Protein AF-A0A7C2TCY4-F1 (afdb_monomer)

Nearest PDB structures (foldseek):
  5lq4-assembly1_B  TM=7.912E-01  e=8.336E+00  Cyanothece sp. PCC 7425
  3gwy-assembly1_B  TM=2.250E-01  e=2.429E+00  Bacteroides fragilis NCTC 9343

Foldseek 3Di:
DPLQWDWDDDPFWIWIDHPPDIDTGGPLKDKDKDWDLDWDVVQNPDEAEAEPDDDDADAQGKAKWKKKGATWIFIWIGNPPDTDGDDIRDPDDWDWDWDDDPVPTGITTYDYIHTHSDHDDDDDGIDMDMDMDGHNDPDDDDPD

Structure (mmCIF, N/CA/C/O backbone):
data_AF-A0A7C2TCY4-F1
#
_entry.id   AF-A0A7C2TCY4-F1
#
loop_
_atom_site.group_PDB
_atom_site.id
_atom_site.type_symbol
_atom_site.label_atom_id
_atom_site.label_alt_id
_atom_site.label_comp_id
_atom_site.label_asym_id
_atom_site.label_entity_id
_atom_site.label_seq_id
_atom_site.pdbx_PDB_ins_code
_atom_site.Cartn_x
_atom_site.Cartn_y
_atom_site.Cartn_z
_atom_site.occupancy
_atom_site.B_iso_or_equiv
_atom_site.auth_seq_id
_atom_site.auth_comp_id
_atom_site.auth_asym_id
_atom_site.auth_atom_id
_atom_site.pdbx_PDB_model_num
ATOM 1 N N . MET A 1 1 ? 19.050 -2.767 2.260 1.00 50.25 1 MET A N 1
ATOM 2 C CA . MET A 1 1 ? 18.299 -3.966 1.842 1.00 50.25 1 MET A CA 1
ATOM 3 C C . MET A 1 1 ? 18.435 -4.045 0.336 1.00 50.25 1 MET A C 1
ATOM 5 O O . MET A 1 1 ? 18.074 -3.082 -0.326 1.00 50.25 1 MET A O 1
ATOM 9 N N . GLU A 1 2 ? 19.064 -5.090 -0.189 1.00 67.62 2 GLU A N 1
ATOM 10 C CA . GLU A 1 2 ? 19.168 -5.284 -1.636 1.00 67.62 2 GLU A CA 1
ATOM 11 C C . GLU A 1 2 ? 17.821 -5.833 -2.120 1.00 67.62 2 GLU A C 1
ATOM 13 O O . GLU A 1 2 ? 17.379 -6.880 -1.656 1.00 67.62 2 GLU A O 1
ATOM 18 N N . LEU A 1 3 ? 17.116 -5.087 -2.974 1.00 74.44 3 LEU A N 1
ATOM 19 C CA . LEU A 1 3 ? 15.725 -5.376 -3.357 1.00 74.44 3 LEU A CA 1
ATOM 20 C C . LEU A 1 3 ? 15.581 -6.573 -4.323 1.00 74.44 3 LEU A C 1
ATOM 22 O O . LEU A 1 3 ? 14.479 -6.879 -4.777 1.00 74.44 3 LEU A O 1
ATOM 26 N N . GLY A 1 4 ? 16.685 -7.261 -4.636 1.00 86.62 4 GLY A N 1
ATOM 27 C CA . GLY A 1 4 ? 16.691 -8.526 -5.375 1.00 86.62 4 GLY A CA 1
ATOM 28 C C . GLY A 1 4 ? 16.296 -8.425 -6.852 1.00 86.62 4 GLY A C 1
ATOM 29 O O . GLY A 1 4 ? 15.979 -9.449 -7.459 1.00 86.62 4 GLY A O 1
ATOM 30 N N . TYR A 1 5 ? 16.301 -7.221 -7.433 1.00 93.25 5 TYR A N 1
ATOM 31 C CA . TYR A 1 5 ? 16.099 -7.004 -8.866 1.00 93.25 5 TYR A CA 1
ATOM 32 C C . TYR A 1 5 ? 17.226 -6.164 -9.469 1.00 93.25 5 TYR A C 1
ATOM 34 O O . TYR A 1 5 ? 17.919 -5.426 -8.769 1.00 93.25 5 TYR A O 1
ATOM 42 N N . SER A 1 6 ? 17.391 -6.264 -10.785 1.00 93.81 6 SER A N 1
ATOM 43 C CA . SER A 1 6 ? 18.319 -5.441 -11.554 1.00 93.81 6 SER A CA 1
ATOM 44 C C . SER A 1 6 ? 17.647 -4.862 -12.795 1.00 93.81 6 SER A C 1
ATOM 46 O O . SER A 1 6 ? 16.733 -5.452 -13.380 1.00 93.81 6 SER A O 1
ATOM 48 N N . ILE A 1 7 ? 18.108 -3.674 -13.185 1.00 92.94 7 ILE A N 1
ATOM 49 C CA . ILE A 1 7 ? 17.748 -3.017 -14.437 1.00 92.94 7 ILE A CA 1
ATOM 50 C C . ILE A 1 7 ? 19.047 -2.777 -15.198 1.00 92.94 7 ILE A C 1
ATOM 52 O O . ILE A 1 7 ? 19.880 -1.972 -14.785 1.00 92.94 7 ILE A O 1
ATOM 56 N N . ILE A 1 8 ? 19.228 -3.490 -16.304 1.00 93.31 8 ILE A N 1
ATOM 57 C CA . ILE A 1 8 ? 20.436 -3.413 -17.127 1.00 93.31 8 ILE A CA 1
ATOM 58 C C . ILE A 1 8 ? 20.069 -2.756 -18.451 1.00 93.31 8 ILE A C 1
ATOM 60 O O . ILE A 1 8 ? 19.142 -3.191 -19.131 1.00 93.31 8 ILE A O 1
ATOM 64 N N . LYS A 1 9 ? 20.788 -1.698 -18.830 1.00 90.69 9 LYS A N 1
ATOM 65 C CA . LYS A 1 9 ? 20.646 -1.085 -20.153 1.00 90.69 9 LYS A CA 1
ATOM 66 C C . LYS A 1 9 ? 21.544 -1.815 -21.150 1.00 90.69 9 LYS A C 1
ATOM 68 O O . LYS A 1 9 ? 22.765 -1.782 -21.016 1.00 90.69 9 LYS A O 1
ATOM 73 N N . GLU A 1 10 ? 20.942 -2.437 -22.153 1.00 92.06 10 GLU A N 1
ATOM 74 C CA . GLU A 1 10 ? 21.625 -2.976 -23.330 1.00 92.06 10 GLU A CA 1
ATOM 75 C C . GLU A 1 10 ? 21.534 -1.978 -24.505 1.00 92.06 10 GLU A C 1
ATOM 77 O O . GLU A 1 10 ? 21.013 -0.868 -24.362 1.00 92.06 10 GLU A O 1
ATOM 82 N N . ARG A 1 11 ? 22.102 -2.325 -25.670 1.00 86.88 11 ARG A N 1
ATOM 83 C CA . ARG A 1 11 ? 22.248 -1.390 -26.808 1.00 86.88 11 ARG A CA 1
ATOM 84 C C . ARG A 1 11 ? 20.911 -0.853 -27.330 1.00 86.88 11 ARG A C 1
ATOM 86 O O . ARG A 1 11 ? 20.834 0.319 -27.680 1.00 86.88 11 ARG A O 1
ATOM 93 N N . ASP A 1 12 ? 19.889 -1.696 -27.387 1.00 91.94 12 ASP A N 1
ATOM 94 C CA . ASP A 1 12 ? 18.586 -1.427 -28.010 1.00 91.94 12 ASP A CA 1
ATOM 95 C C . ASP A 1 12 ? 17.394 -1.613 -27.053 1.00 91.94 12 ASP A C 1
ATOM 97 O O . ASP A 1 12 ? 16.263 -1.254 -27.394 1.00 91.94 12 ASP A O 1
ATOM 101 N N . HIS A 1 13 ? 17.630 -2.124 -25.844 1.00 94.69 13 HIS A N 1
ATOM 102 C CA . HIS A 1 13 ? 16.593 -2.384 -24.851 1.00 94.69 13 HIS A CA 1
ATOM 103 C C . HIS A 1 13 ? 17.135 -2.318 -23.418 1.00 94.69 13 HIS A C 1
ATOM 105 O O . HIS A 1 13 ? 1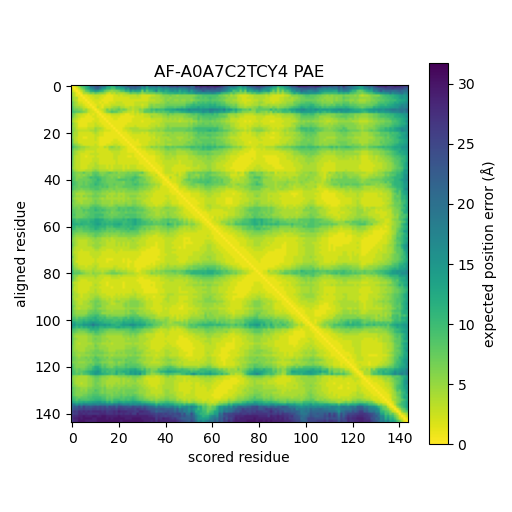8.337 -2.380 -23.174 1.00 94.69 13 HIS A O 1
ATOM 111 N N . PHE A 1 14 ? 16.231 -2.199 -22.456 1.00 94.69 14 PHE A N 1
ATOM 112 C CA . PHE A 1 14 ? 16.482 -2.450 -21.047 1.00 94.69 14 PHE A CA 1
ATOM 113 C C . PHE A 1 14 ? 16.061 -3.876 -20.695 1.00 94.69 14 PHE A C 1
ATOM 115 O O . PHE A 1 14 ? 15.102 -4.417 -21.249 1.00 94.69 14 PHE A O 1
ATOM 122 N N . VAL A 1 15 ? 16.749 -4.476 -19.736 1.00 95.88 15 VAL A N 1
ATOM 123 C CA . VAL A 1 15 ? 16.421 -5.781 -19.173 1.00 95.88 15 VAL A CA 1
ATOM 124 C C . VAL A 1 15 ? 16.118 -5.593 -17.697 1.00 95.88 15 VAL A C 1
ATOM 126 O O . VAL A 1 15 ? 17.009 -5.270 -16.914 1.00 95.88 15 VAL A O 1
ATOM 129 N N . TYR A 1 16 ? 14.857 -5.802 -17.330 1.00 96.38 16 TYR A N 1
ATOM 130 C CA . TYR A 1 16 ? 14.438 -5.957 -15.943 1.00 96.38 16 TYR A CA 1
ATOM 131 C C . TYR A 1 16 ? 14.540 -7.432 -15.551 1.00 96.38 16 TYR A C 1
ATOM 133 O O . TYR A 1 16 ? 14.030 -8.292 -16.277 1.00 96.38 16 TYR A O 1
ATOM 141 N N . GLN A 1 17 ? 15.165 -7.732 -14.414 1.00 95.88 17 GLN A N 1
ATOM 142 C CA . GLN A 1 17 ? 15.272 -9.096 -13.902 1.00 95.88 17 GLN A CA 1
ATOM 143 C C . GLN A 1 17 ? 15.039 -9.156 -12.391 1.00 95.88 17 GLN A C 1
ATOM 145 O O . GLN A 1 17 ? 15.650 -8.399 -11.643 1.00 95.88 17 GLN A O 1
ATOM 150 N N . LYS A 1 18 ? 14.198 -10.097 -11.947 1.00 94.81 18 LYS A N 1
ATOM 151 C CA . LYS A 1 18 ? 13.939 -10.429 -10.537 1.00 94.81 18 LYS A CA 1
ATOM 152 C 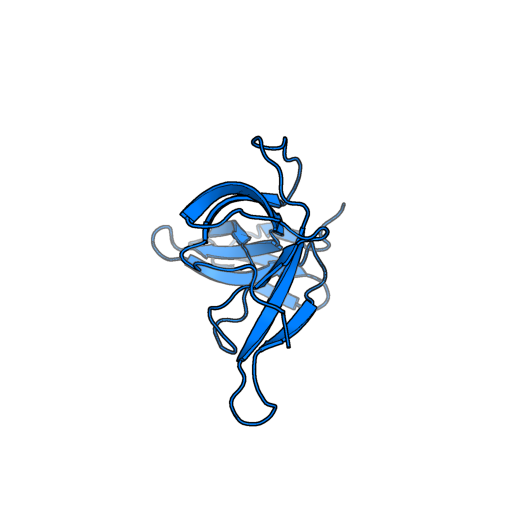C . LYS A 1 18 ? 13.721 -11.938 -10.411 1.00 94.81 18 LYS A C 1
ATOM 154 O O . LYS A 1 18 ? 12.713 -12.464 -10.879 1.00 94.81 18 LYS A O 1
ATOM 159 N N . GLY A 1 19 ? 14.670 -12.651 -9.803 1.00 91.88 19 GLY A N 1
ATOM 160 C CA . GLY A 1 19 ? 14.669 -14.119 -9.811 1.00 91.88 19 GLY A CA 1
ATOM 161 C C . GLY A 1 19 ? 14.639 -14.673 -11.243 1.00 91.88 19 GLY A C 1
ATOM 162 O O . GLY A 1 19 ? 15.470 -14.298 -12.073 1.00 91.88 19 GLY A O 1
ATOM 163 N N . GLU A 1 20 ? 13.659 -15.527 -11.540 1.00 92.81 20 GLU A N 1
ATOM 164 C CA . GLU A 1 20 ? 13.433 -16.095 -12.881 1.00 92.81 20 GLU A CA 1
ATOM 165 C C . GLU A 1 20 ? 12.664 -15.152 -13.823 1.00 92.81 20 GLU A C 1
ATOM 167 O O . GLU A 1 20 ? 12.668 -15.336 -15.043 1.00 92.81 20 GLU A O 1
ATOM 172 N N . LYS A 1 21 ? 12.014 -14.112 -13.283 1.00 93.44 21 LYS A N 1
ATOM 173 C CA . LYS A 1 21 ? 11.264 -13.141 -14.081 1.00 93.44 21 LYS A CA 1
ATOM 174 C C . LYS A 1 21 ? 12.244 -12.236 -14.817 1.00 93.44 21 LYS A C 1
ATOM 176 O O . LYS A 1 21 ? 12.995 -11.488 -14.193 1.00 93.44 21 LYS A O 1
ATOM 181 N N . LYS A 1 22 ? 12.207 -12.275 -16.149 1.00 95.81 22 LYS A N 1
ATOM 182 C CA . LYS A 1 22 ? 13.020 -11.433 -17.034 1.00 95.81 22 LYS A CA 1
ATOM 183 C C . LYS A 1 22 ? 12.133 -10.744 -18.065 1.00 95.81 22 LYS A C 1
ATOM 185 O O . LYS A 1 22 ? 11.411 -11.412 -18.800 1.00 95.81 22 LYS A O 1
ATOM 190 N N . ILE A 1 23 ? 12.198 -9.418 -18.136 1.00 96.06 23 ILE A N 1
ATOM 191 C CA . ILE A 1 23 ? 11.396 -8.604 -19.055 1.00 96.06 23 ILE A CA 1
ATOM 192 C C . ILE A 1 23 ? 12.338 -7.737 -19.890 1.00 96.06 23 ILE A C 1
ATOM 194 O O . ILE A 1 23 ? 13.116 -6.952 -19.349 1.00 96.06 23 ILE A O 1
ATOM 198 N N . LYS A 1 24 ? 12.258 -7.877 -21.217 1.00 96.56 24 LYS A N 1
ATOM 199 C CA . LYS A 1 24 ? 12.945 -6.999 -22.172 1.00 96.56 24 LYS A CA 1
ATOM 200 C C . LYS A 1 24 ? 12.043 -5.821 -22.515 1.00 96.56 24 LYS A C 1
ATOM 202 O O . LYS A 1 24 ? 10.898 -6.020 -22.915 1.00 96.56 24 LYS A O 1
ATOM 207 N N . ILE A 1 25 ? 12.558 -4.611 -22.360 1.00 96.19 25 ILE A N 1
ATOM 208 C CA . ILE A 1 25 ? 11.814 -3.360 -22.507 1.00 96.19 25 ILE A CA 1
ATOM 209 C C . 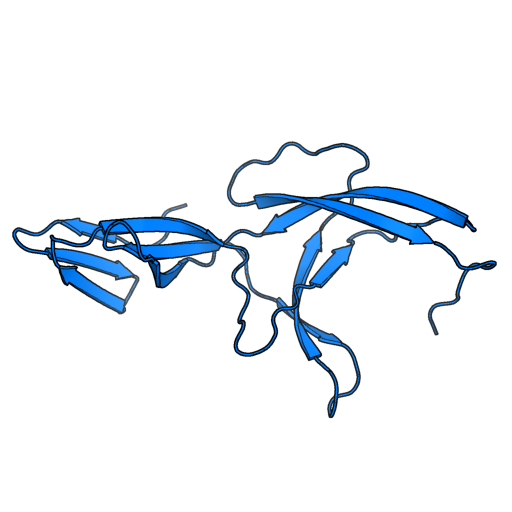ILE A 1 25 ? 12.500 -2.525 -23.589 1.00 96.19 25 ILE A C 1
ATOM 211 O O . ILE A 1 25 ? 13.658 -2.161 -23.406 1.00 96.19 25 ILE A O 1
ATOM 215 N N . PRO A 1 26 ? 11.838 -2.231 -24.719 1.00 95.06 26 PRO A N 1
ATOM 216 C CA . PRO A 1 26 ? 12.419 -1.436 -25.800 1.00 95.06 26 PRO A CA 1
ATOM 217 C C . PRO A 1 26 ? 13.018 -0.105 -25.324 1.00 95.06 26 PRO A C 1
ATOM 219 O O . PRO A 1 26 ? 12.481 0.534 -24.421 1.00 95.06 26 PRO A O 1
ATOM 222 N N . SER A 1 27 ? 14.114 0.335 -25.943 1.00 92.38 27 SER A N 1
ATOM 223 C CA . SER A 1 27 ? 14.841 1.556 -25.543 1.00 92.38 27 SER A CA 1
ATOM 224 C C . SER A 1 27 ? 14.055 2.863 -25.696 1.00 92.38 27 SER A C 1
ATOM 226 O O . SER A 1 27 ? 14.431 3.863 -25.087 1.00 92.38 27 SER A O 1
ATOM 228 N N . ASN A 1 28 ? 12.966 2.870 -26.472 1.00 93.50 28 ASN A N 1
ATOM 229 C CA . ASN A 1 28 ? 12.043 4.005 -26.566 1.00 93.50 28 ASN A CA 1
ATOM 230 C C . ASN A 1 28 ? 11.087 4.114 -25.362 1.00 93.50 28 ASN A C 1
ATOM 232 O O . ASN A 1 28 ? 10.316 5.067 -25.292 1.00 93.50 28 ASN A O 1
ATOM 236 N N . LEU A 1 29 ? 11.122 3.153 -24.435 1.00 96.00 29 LEU A N 1
ATOM 237 C CA . LEU A 1 29 ? 10.387 3.179 -23.176 1.00 96.00 29 LEU A CA 1
ATOM 238 C C . LEU A 1 29 ? 11.349 3.362 -21.998 1.00 96.00 29 LEU A C 1
ATOM 240 O O . LEU A 1 29 ? 12.543 3.072 -22.074 1.00 96.00 29 LEU A O 1
ATOM 244 N N . THR A 1 30 ? 10.807 3.825 -20.877 1.00 94.94 30 THR A N 1
ATOM 245 C CA . THR A 1 30 ? 11.539 4.022 -19.621 1.00 94.94 30 THR A CA 1
ATOM 246 C C . THR A 1 30 ? 11.013 3.092 -18.540 1.00 94.94 30 THR A C 1
ATOM 248 O O . THR A 1 30 ? 9.831 2.750 -18.540 1.00 94.94 30 THR A O 1
ATOM 251 N N . ILE A 1 31 ? 11.884 2.698 -17.610 1.00 96.12 31 ILE A N 1
ATOM 252 C CA . ILE A 1 31 ? 11.496 1.984 -16.391 1.00 96.12 31 ILE A CA 1
ATOM 253 C C . ILE A 1 31 ? 11.475 2.994 -15.248 1.00 96.12 31 ILE A C 1
ATOM 255 O O . ILE A 1 31 ? 12.422 3.768 -15.101 1.00 96.12 31 ILE A O 1
ATOM 259 N N . LYS A 1 32 ? 10.402 3.001 -14.458 1.00 95.75 32 LYS A N 1
ATOM 260 C CA . LYS A 1 32 ? 10.254 3.862 -13.283 1.00 95.75 32 LYS A CA 1
ATOM 261 C C . LYS A 1 32 ? 9.817 3.062 -12.071 1.00 95.75 32 LYS A C 1
ATOM 263 O O . LYS A 1 32 ? 9.079 2.088 -12.188 1.00 95.75 32 LYS A O 1
ATOM 268 N N . GLU A 1 33 ? 10.253 3.526 -10.915 1.00 95.44 33 GLU A N 1
ATOM 269 C CA . GLU A 1 33 ? 9.894 2.982 -9.614 1.00 95.44 33 GLU A CA 1
ATOM 270 C C . GLU A 1 33 ? 8.982 3.986 -8.922 1.00 95.44 33 GLU A C 1
ATOM 272 O O . GLU A 1 33 ? 9.332 5.162 -8.810 1.00 95.44 33 GLU A O 1
ATOM 277 N N . PHE A 1 34 ? 7.811 3.536 -8.479 1.00 95.38 34 PHE A N 1
ATOM 278 C CA . PHE A 1 34 ? 6.885 4.376 -7.725 1.00 95.38 34 PHE A CA 1
ATOM 279 C C . PHE A 1 34 ? 6.409 3.667 -6.461 1.00 95.38 34 PHE A C 1
ATOM 281 O O . PHE A 1 34 ? 6.172 2.457 -6.501 1.00 95.38 34 PHE A O 1
ATOM 288 N N . PRO A 1 35 ? 6.240 4.394 -5.343 1.00 95.00 35 PRO A N 1
ATOM 289 C CA . PRO A 1 35 ? 5.624 3.827 -4.156 1.00 95.00 35 PRO A CA 1
ATOM 290 C C . PRO A 1 35 ? 4.161 3.481 -4.443 1.00 95.00 35 PRO A C 1
ATOM 292 O O . PRO A 1 35 ? 3.438 4.266 -5.058 1.00 95.00 35 PRO A O 1
ATOM 295 N N . ILE A 1 36 ? 3.720 2.315 -3.980 1.00 94.62 36 ILE A N 1
ATOM 296 C CA . ILE A 1 36 ? 2.345 1.843 -4.150 1.00 94.62 36 ILE A CA 1
ATOM 297 C C . ILE A 1 36 ? 1.816 1.226 -2.857 1.00 94.62 36 ILE A C 1
ATOM 299 O O . ILE A 1 36 ? 2.531 0.523 -2.151 1.00 94.62 36 ILE A O 1
ATOM 303 N N . LEU A 1 37 ? 0.525 1.407 -2.580 1.00 93.31 37 LEU A N 1
ATOM 304 C CA . LEU A 1 37 ? -0.143 0.720 -1.466 1.00 93.31 37 LEU A CA 1
ATOM 305 C C . LEU A 1 37 ? -0.332 -0.786 -1.744 1.00 93.31 37 LEU A C 1
ATOM 307 O O . LEU A 1 37 ? -0.523 -1.575 -0.821 1.00 93.31 37 LEU A O 1
ATOM 311 N N . SER A 1 38 ? -0.221 -1.193 -3.020 1.00 90.69 38 SER A N 1
ATOM 312 C CA . SER A 1 38 ? -0.169 -2.595 -3.462 1.00 90.69 38 SER A CA 1
ATOM 313 C C . SER A 1 38 ? -1.410 -3.381 -3.012 1.00 90.69 38 SER A C 1
ATOM 315 O O . SER A 1 38 ? -1.350 -4.415 -2.338 1.00 90.69 38 SER A O 1
ATOM 317 N N . ILE A 1 39 ? -2.564 -2.822 -3.382 1.00 89.44 39 ILE A N 1
ATOM 318 C CA . ILE A 1 39 ? -3.884 -3.452 -3.313 1.00 89.44 39 ILE A CA 1
ATOM 319 C C . ILE A 1 39 ? -4.049 -4.356 -4.541 1.00 89.44 39 ILE A C 1
ATOM 321 O O . ILE A 1 39 ? -3.509 -4.067 -5.609 1.00 89.44 39 ILE A O 1
ATOM 325 N N . ASN A 1 40 ? -4.780 -5.462 -4.392 1.00 85.94 40 ASN A N 1
ATOM 326 C CA . ASN A 1 40 ? -5.222 -6.256 -5.532 1.00 85.94 40 ASN A CA 1
ATOM 327 C C . ASN A 1 40 ? -6.635 -5.820 -5.934 1.00 85.94 40 ASN A C 1
ATOM 329 O O . ASN A 1 40 ? -7.614 -6.350 -5.411 1.00 85.94 40 ASN A O 1
ATOM 333 N N . GLU A 1 41 ? -6.721 -4.875 -6.869 1.00 84.00 41 GLU A N 1
ATOM 334 C CA . GLU A 1 41 ? -7.990 -4.308 -7.349 1.00 84.00 41 GLU A CA 1
ATOM 335 C C . GLU A 1 41 ? -8.923 -5.353 -7.984 1.00 84.00 41 GLU A C 1
ATOM 337 O O . GLU A 1 41 ? -10.132 -5.154 -8.014 1.00 84.00 41 GLU A O 1
ATOM 342 N N . ALA A 1 42 ? -8.399 -6.502 -8.434 1.00 84.62 42 ALA A N 1
ATOM 343 C CA . ALA A 1 42 ? -9.231 -7.606 -8.919 1.00 84.62 42 ALA A CA 1
ATOM 344 C C . ALA A 1 42 ? -9.977 -8.345 -7.790 1.00 84.62 42 ALA A C 1
ATOM 346 O O . ALA A 1 42 ? -10.895 -9.113 -8.068 1.00 84.62 42 ALA A O 1
ATOM 347 N N . VAL A 1 43 ? -9.565 -8.148 -6.533 1.00 85.56 43 VAL A N 1
ATOM 348 C CA . VAL A 1 43 ? -10.229 -8.690 -5.338 1.00 85.56 43 VAL A CA 1
ATOM 349 C C . VAL A 1 43 ? -11.109 -7.619 -4.701 1.00 85.56 43 VAL A C 1
ATOM 351 O O . VAL A 1 43 ? -12.288 -7.854 -4.456 1.00 85.56 43 VAL A O 1
ATOM 354 N N . THR A 1 44 ? -10.540 -6.446 -4.423 1.00 90.19 44 THR A N 1
ATOM 355 C CA . THR A 1 44 ? -11.257 -5.292 -3.871 1.00 90.19 44 THR A CA 1
ATOM 356 C C . THR A 1 44 ? -10.420 -4.026 -4.027 1.00 90.19 44 THR A C 1
ATOM 358 O O . THR A 1 44 ? -9.191 -4.086 -4.041 1.00 90.19 44 THR A O 1
ATOM 361 N N . GLU A 1 45 ? -11.076 -2.871 -4.074 1.00 89.94 45 GLU A N 1
ATOM 362 C CA . GLU A 1 45 ? -10.430 -1.559 -3.949 1.00 89.94 45 GLU A CA 1
ATOM 363 C C . GLU A 1 45 ? -10.201 -1.138 -2.485 1.00 89.94 45 GLU A C 1
ATOM 365 O O . GLU A 1 45 ? -9.526 -0.143 -2.217 1.00 89.94 45 GLU A O 1
ATOM 370 N N . TYR A 1 46 ? -10.733 -1.889 -1.515 1.00 92.31 46 TYR A N 1
ATOM 371 C CA . TYR A 1 46 ? -10.615 -1.539 -0.105 1.00 92.31 46 TYR A CA 1
ATOM 372 C C . TYR A 1 46 ? -9.264 -1.929 0.498 1.00 92.31 46 TYR A C 1
ATOM 374 O O . TYR A 1 46 ? -8.713 -3.009 0.262 1.00 92.31 46 TYR A O 1
ATOM 382 N N . PHE A 1 47 ? -8.767 -1.051 1.369 1.00 93.56 47 PHE A N 1
ATOM 383 C CA . PHE A 1 47 ? -7.598 -1.285 2.202 1.00 93.56 47 PHE A CA 1
ATOM 384 C C . PHE A 1 47 ? -7.952 -1.076 3.670 1.00 93.56 47 PHE A C 1
ATOM 386 O O . PHE A 1 47 ? -8.459 -0.030 4.071 1.00 93.56 47 PHE A O 1
ATOM 393 N N . GLY A 1 48 ? -7.669 -2.085 4.483 1.00 94.00 48 GLY A N 1
ATOM 394 C CA . GLY A 1 48 ? -7.972 -2.082 5.902 1.00 94.00 48 GLY A CA 1
ATOM 395 C C . GLY A 1 48 ? -6.894 -1.391 6.716 1.00 94.00 48 GLY A C 1
ATOM 396 O O . GLY A 1 48 ? -5.732 -1.790 6.668 1.00 94.00 48 GLY A O 1
ATOM 397 N N . ILE A 1 49 ? -7.288 -0.428 7.541 1.00 94.19 49 ILE A N 1
ATOM 398 C CA . ILE A 1 49 ? -6.419 0.154 8.562 1.00 94.19 49 ILE A CA 1
ATOM 399 C C . ILE A 1 49 ? -6.887 -0.381 9.911 1.00 94.19 49 ILE A C 1
ATOM 401 O O . ILE A 1 49 ? -8.014 -0.134 10.329 1.00 94.19 49 ILE A O 1
ATOM 405 N N . VAL A 1 50 ? -6.028 -1.152 10.570 1.00 94.06 50 VAL A N 1
ATOM 406 C CA . VAL A 1 50 ? -6.311 -1.762 11.871 1.00 94.06 50 VAL A CA 1
ATOM 407 C C . VAL A 1 50 ? -5.442 -1.082 12.915 1.00 94.06 50 VAL A C 1
ATOM 409 O O . VAL A 1 50 ? -4.217 -1.086 12.805 1.00 94.06 50 VAL A O 1
ATOM 412 N N . PHE A 1 51 ? -6.057 -0.499 13.939 1.00 94.81 51 PHE A N 1
ATOM 413 C CA . PHE A 1 51 ? -5.295 0.152 14.997 1.00 94.81 51 PHE A CA 1
ATOM 414 C C . PHE A 1 51 ? -4.686 -0.872 15.958 1.00 94.81 51 PHE A C 1
ATOM 416 O O . PHE A 1 51 ? -5.323 -1.854 16.340 1.00 94.81 51 PHE A O 1
ATOM 423 N N . GLU A 1 52 ? -3.429 -0.650 16.344 1.00 94.88 52 GLU A N 1
ATOM 424 C CA . GLU A 1 52 ? -2.755 -1.423 17.396 1.00 94.88 52 GLU A CA 1
ATOM 425 C C . GLU A 1 52 ? -3.438 -1.254 18.755 1.00 94.88 52 GLU A C 1
ATOM 427 O O . GLU A 1 52 ? -3.580 -2.226 19.496 1.00 94.88 52 GLU A O 1
ATOM 432 N N . GLN A 1 53 ? -3.881 -0.031 19.052 1.00 91.69 53 GLN A N 1
ATOM 433 C CA . GLN A 1 53 ? -4.594 0.336 20.271 1.00 91.69 53 GLN A CA 1
ATOM 434 C C . GLN A 1 53 ? -5.992 0.860 19.923 1.00 91.69 53 GLN A C 1
ATOM 436 O O . GLN A 1 53 ? -6.143 1.531 18.897 1.00 91.69 53 GLN A O 1
ATOM 441 N N . PRO A 1 54 ? -7.011 0.586 20.755 1.00 90.06 54 PRO A N 1
ATOM 442 C CA . PRO A 1 54 ? -8.339 1.150 20.558 1.00 90.06 54 PRO A CA 1
ATOM 443 C C . PRO A 1 54 ? -8.300 2.679 20.660 1.00 90.06 54 PRO A C 1
ATOM 445 O O . PRO A 1 54 ? -7.536 3.248 21.441 1.00 90.06 54 PRO A O 1
ATOM 448 N N . ILE A 1 55 ? -9.165 3.334 19.889 1.00 88.00 55 ILE A N 1
ATOM 449 C CA . ILE A 1 55 ? -9.376 4.781 19.941 1.00 88.00 55 ILE A CA 1
ATOM 450 C C . ILE A 1 55 ? -10.729 5.018 20.599 1.00 88.00 55 ILE A C 1
ATOM 452 O O . ILE A 1 55 ? -11.747 4.520 20.122 1.00 88.00 55 ILE A O 1
ATOM 456 N N . TYR A 1 56 ? -10.730 5.771 21.694 1.00 86.00 56 TYR A N 1
ATOM 457 C CA . TYR A 1 56 ? -11.942 6.140 22.416 1.00 86.00 56 TYR A CA 1
ATOM 458 C C . TYR A 1 56 ? -12.355 7.553 22.018 1.00 86.00 56 TYR A C 1
ATOM 460 O O . TYR A 1 56 ? -11.538 8.471 22.059 1.00 86.00 56 TYR A O 1
ATOM 468 N N . ILE A 1 57 ? -13.619 7.720 21.634 1.00 86.88 57 ILE A N 1
ATOM 469 C CA . ILE A 1 57 ? -14.181 8.995 21.185 1.00 86.88 57 ILE A CA 1
ATOM 470 C C . ILE A 1 57 ? -15.472 9.222 21.965 1.00 86.88 57 ILE A C 1
ATOM 472 O O . ILE A 1 57 ? -16.318 8.330 22.032 1.00 86.88 57 ILE A O 1
ATOM 476 N N . GLY A 1 58 ? -15.604 10.399 22.576 1.00 84.38 58 GLY A N 1
ATOM 477 C CA . GLY A 1 58 ? -16.822 10.792 23.285 1.00 84.38 58 GLY A CA 1
ATOM 478 C C . GLY A 1 58 ? -18.031 10.913 22.352 1.00 84.38 58 GLY A C 1
ATOM 479 O O . GLY A 1 58 ? -17.890 10.937 21.131 1.00 84.38 58 GLY A O 1
ATOM 480 N N . GLU A 1 59 ? -19.223 10.977 22.935 1.00 85.19 59 GLU A N 1
ATOM 481 C CA . GLU A 1 59 ? -20.469 11.298 22.224 1.00 85.19 59 GLU A CA 1
ATOM 482 C C . GLU A 1 59 ? -20.359 12.660 21.533 1.00 85.19 59 GLU A C 1
ATOM 484 O O . GLU A 1 59 ? -19.874 13.608 22.144 1.00 85.19 59 GLU A O 1
ATOM 489 N N . ASP A 1 60 ? -20.774 12.748 20.269 1.00 85.19 60 ASP A N 1
ATOM 490 C CA . ASP A 1 60 ? -20.721 13.967 19.446 1.00 85.19 60 ASP A CA 1
ATOM 491 C C . ASP A 1 60 ? -19.323 14.602 19.316 1.00 85.19 60 ASP A C 1
ATOM 493 O O . ASP A 1 60 ? -19.186 15.795 19.038 1.00 85.19 60 ASP A O 1
ATOM 497 N N . HIS A 1 61 ? -18.264 13.807 19.501 1.00 87.69 61 HIS A N 1
ATOM 498 C CA . HIS A 1 61 ? -16.883 14.246 19.306 1.00 87.69 61 HIS A CA 1
ATOM 499 C C . HIS A 1 61 ? -16.295 13.718 17.995 1.00 87.69 61 HIS A C 1
ATOM 501 O O . HIS A 1 61 ? -16.642 12.646 17.491 1.00 87.69 61 HIS A O 1
ATOM 507 N N . GLU A 1 62 ? -15.327 14.469 17.477 1.00 90.44 62 GLU A N 1
ATOM 508 C CA . GLU A 1 62 ? -14.470 14.072 16.367 1.00 90.44 62 GLU A CA 1
ATOM 509 C C . GLU A 1 62 ? -13.006 14.015 16.806 1.00 90.44 62 GLU A C 1
ATOM 511 O O . GLU A 1 62 ? -12.573 14.741 17.704 1.00 90.44 62 GLU A O 1
ATOM 516 N N . VAL A 1 63 ? -12.228 13.147 16.163 1.00 92.88 63 VAL A N 1
ATOM 517 C CA . VAL A 1 63 ? -10.776 13.088 16.340 1.00 92.88 63 VAL A CA 1
ATOM 518 C C . VAL A 1 63 ? -10.088 12.965 14.989 1.00 92.88 63 VAL A C 1
ATOM 520 O O . VAL A 1 63 ? -10.525 12.222 14.108 1.00 92.88 63 VAL A O 1
ATOM 523 N N . LYS A 1 64 ? -8.979 13.691 14.842 1.00 95.69 64 LYS A N 1
ATOM 524 C CA . LYS A 1 64 ? -8.056 13.567 13.713 1.00 95.69 64 LYS A CA 1
ATOM 525 C C . LYS A 1 64 ? -6.801 12.868 14.189 1.00 95.69 64 LYS A C 1
ATOM 527 O O . LYS A 1 64 ? -6.190 13.288 15.168 1.00 95.69 64 LYS A O 1
ATOM 532 N N . ILE A 1 65 ? -6.433 11.806 13.492 1.00 96.12 65 ILE A N 1
ATOM 533 C CA . ILE A 1 65 ? -5.241 11.016 13.789 1.00 96.12 65 ILE A CA 1
ATOM 534 C C . ILE A 1 65 ? -4.404 10.854 12.530 1.00 96.12 65 ILE A C 1
ATOM 536 O O . ILE A 1 65 ? -4.925 10.792 11.416 1.00 96.12 65 ILE A O 1
ATOM 540 N N . TYR A 1 66 ? -3.102 10.718 12.720 1.00 97.50 66 TYR A N 1
ATOM 541 C CA . TYR A 1 66 ? -2.171 10.322 11.680 1.00 97.50 66 TYR A CA 1
ATOM 542 C C . TYR A 1 66 ? -1.904 8.827 11.790 1.00 97.50 66 TYR A C 1
ATOM 544 O O . TYR A 1 66 ? -1.771 8.284 12.890 1.00 97.50 66 TYR A O 1
ATOM 552 N N . VAL A 1 67 ? -1.783 8.158 10.650 1.00 96.69 67 VAL A N 1
ATOM 553 C CA . VAL A 1 67 ? -1.401 6.745 10.586 1.00 96.69 67 VAL A CA 1
ATOM 554 C C . VAL A 1 67 ? -0.341 6.519 9.523 1.00 96.69 67 VAL A C 1
ATOM 556 O O . VAL A 1 67 ? -0.232 7.284 8.562 1.00 96.69 67 VAL A O 1
ATOM 559 N N . LYS A 1 68 ? 0.425 5.441 9.694 1.00 96.19 68 LYS A N 1
ATOM 560 C CA . LYS A 1 68 ? 1.447 5.008 8.744 1.00 96.19 68 LYS A CA 1
ATOM 561 C C . LYS A 1 68 ? 0.889 3.911 7.843 1.00 96.19 68 LYS A C 1
ATOM 563 O O . LYS A 1 68 ? 0.322 2.934 8.332 1.00 96.19 68 LYS A O 1
ATOM 568 N N . LEU A 1 69 ? 1.064 4.068 6.537 1.00 95.56 69 LEU A N 1
ATOM 569 C CA . LEU A 1 69 ? 0.669 3.094 5.523 1.00 95.56 69 LEU A CA 1
ATOM 570 C C . LEU A 1 69 ? 1.903 2.412 4.925 1.00 95.56 69 LEU A C 1
ATOM 572 O O . LEU A 1 69 ? 2.887 3.102 4.661 1.00 95.56 69 LEU A O 1
ATOM 576 N N . PRO A 1 70 ? 1.854 1.096 4.662 1.00 95.56 70 PRO A N 1
ATOM 577 C CA . PRO A 1 70 ? 2.960 0.367 4.067 1.00 95.56 70 PRO A CA 1
ATOM 578 C C . PRO A 1 70 ? 2.988 0.635 2.562 1.00 95.56 70 PRO A C 1
ATOM 580 O O . PRO A 1 70 ? 1.987 0.426 1.873 1.00 95.56 70 PRO A O 1
ATOM 583 N N . LEU A 1 71 ? 4.130 1.067 2.038 1.00 95.62 71 LEU A N 1
ATOM 584 C CA . LEU A 1 71 ? 4.337 1.214 0.603 1.00 95.62 71 LEU A CA 1
ATOM 585 C C . LEU A 1 71 ? 5.250 0.095 0.102 1.00 95.62 71 LEU A C 1
ATOM 587 O O . LEU A 1 71 ? 6.361 -0.105 0.585 1.00 95.62 71 LEU A O 1
ATOM 591 N N . ASP A 1 72 ? 4.768 -0.633 -0.893 1.00 95.69 72 ASP A N 1
ATOM 592 C CA . ASP A 1 72 ? 5.604 -1.465 -1.749 1.00 95.69 72 ASP A CA 1
ATOM 593 C C . ASP A 1 72 ? 6.149 -0.603 -2.904 1.00 95.69 72 ASP A C 1
ATOM 595 O O . ASP A 1 72 ? 5.770 0.562 -3.061 1.00 95.69 72 ASP A O 1
ATOM 599 N N . ILE A 1 73 ? 7.025 -1.162 -3.742 1.00 95.81 73 ILE A N 1
ATOM 600 C CA . ILE A 1 73 ? 7.543 -0.456 -4.925 1.00 95.81 73 ILE A CA 1
ATOM 601 C C . ILE A 1 73 ? 6.945 -1.084 -6.180 1.00 95.81 73 ILE A C 1
ATOM 603 O O . ILE A 1 73 ? 7.160 -2.261 -6.466 1.00 95.81 73 ILE A O 1
ATOM 607 N N . GLY A 1 74 ? 6.200 -0.302 -6.951 1.00 96.00 74 GLY A N 1
ATOM 608 C CA . GLY A 1 74 ? 5.742 -0.685 -8.277 1.00 96.00 74 GLY A CA 1
ATOM 609 C C . GLY A 1 74 ? 6.819 -0.391 -9.315 1.00 96.00 74 GLY A C 1
ATOM 610 O O . GLY A 1 74 ? 7.344 0.721 -9.374 1.00 96.00 74 GLY A O 1
ATOM 611 N N . ILE A 1 75 ? 7.128 -1.382 -10.147 1.00 96.88 75 ILE A N 1
ATOM 612 C CA . ILE A 1 75 ? 7.998 -1.238 -11.312 1.00 96.88 75 ILE A CA 1
ATOM 613 C C . ILE A 1 75 ? 7.113 -0.991 -12.526 1.00 96.88 75 ILE A C 1
ATOM 615 O O . ILE A 1 75 ? 6.326 -1.855 -12.923 1.00 96.88 75 ILE A O 1
ATOM 619 N N . TYR A 1 76 ? 7.251 0.185 -13.123 1.00 97.38 76 TYR A N 1
ATOM 620 C CA . TYR A 1 76 ? 6.453 0.634 -14.253 1.00 97.38 76 TYR A CA 1
ATOM 621 C C . TYR A 1 76 ? 7.300 0.762 -15.508 1.00 97.38 76 TYR A C 1
ATOM 623 O O . TYR A 1 76 ? 8.444 1.205 -15.456 1.00 97.38 76 TYR A O 1
ATOM 631 N N . VAL A 1 77 ? 6.696 0.453 -16.649 1.00 97.62 77 VAL A N 1
ATOM 632 C CA . VAL A 1 77 ? 7.199 0.853 -17.964 1.00 97.62 77 VAL A CA 1
ATOM 633 C C . VAL A 1 77 ? 6.377 2.036 -18.457 1.00 97.62 77 VAL A C 1
ATOM 635 O O . VAL A 1 77 ? 5.156 2.049 -18.292 1.00 97.62 77 VAL A O 1
ATOM 638 N N . SER A 1 78 ? 7.034 3.029 -19.052 1.00 96.88 78 SER A N 1
ATOM 639 C CA . SER A 1 78 ? 6.382 4.250 -19.522 1.00 96.88 78 SER A CA 1
ATOM 640 C C . SER A 1 78 ? 6.918 4.738 -20.863 1.00 96.88 78 SER A C 1
ATOM 642 O O . SER A 1 78 ? 8.126 4.707 -21.100 1.00 96.88 78 SER A O 1
ATOM 644 N N . ASP A 1 79 ? 6.014 5.244 -21.703 1.00 96.12 79 ASP A N 1
ATOM 645 C CA . ASP A 1 79 ? 6.313 5.990 -22.936 1.00 96.12 79 ASP A CA 1
ATOM 646 C C . ASP A 1 79 ? 6.433 7.514 -22.701 1.00 96.12 79 ASP A C 1
ATOM 648 O O . ASP A 1 79 ? 6.566 8.285 -23.646 1.00 96.12 79 ASP A O 1
ATOM 652 N N . GLY A 1 80 ? 6.373 7.955 -21.438 1.00 93.81 80 GLY A N 1
ATOM 653 C CA . GLY A 1 80 ? 6.349 9.361 -21.027 1.00 93.81 80 GLY A CA 1
ATOM 654 C C . GLY A 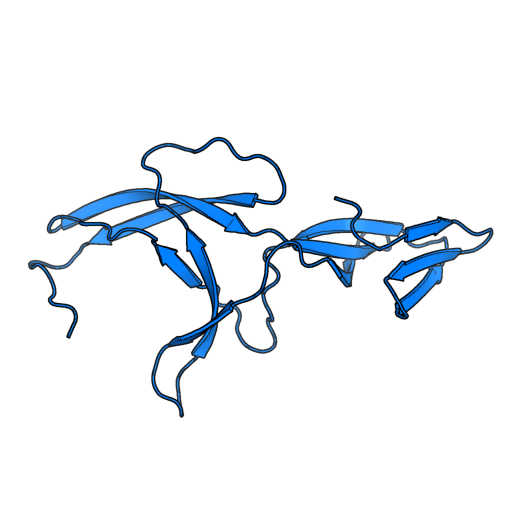1 80 ? 4.954 9.884 -20.675 1.00 93.81 80 GLY A C 1
ATOM 655 O O . GLY A 1 80 ? 4.850 10.773 -19.830 1.00 93.81 80 GLY A O 1
ATOM 656 N N . SER A 1 81 ? 3.896 9.305 -21.244 1.00 94.12 81 SER A N 1
ATOM 657 C CA . SER A 1 81 ? 2.497 9.695 -21.006 1.00 94.12 81 SER A CA 1
ATOM 658 C C . SER A 1 81 ? 1.696 8.617 -20.279 1.00 94.12 81 SER A C 1
ATOM 660 O O . SER A 1 81 ? 0.926 8.916 -19.368 1.00 94.12 81 SER A O 1
ATOM 662 N N . ASN A 1 82 ? 1.936 7.357 -20.628 1.00 96.38 82 ASN A N 1
ATOM 663 C CA . ASN A 1 82 ? 1.267 6.194 -20.076 1.00 96.38 82 ASN A CA 1
ATOM 664 C C . ASN A 1 82 ? 2.207 5.439 -19.144 1.00 96.38 82 ASN A C 1
ATOM 666 O O . ASN A 1 82 ? 3.427 5.420 -19.336 1.00 96.38 82 ASN A O 1
ATOM 670 N N . TYR A 1 83 ? 1.628 4.776 -18.149 1.00 96.38 83 TYR A N 1
ATOM 671 C CA . TYR A 1 83 ? 2.350 3.957 -17.186 1.00 96.38 83 TYR A CA 1
ATOM 672 C C . TYR A 1 83 ? 1.707 2.581 -17.118 1.00 96.38 83 TYR A C 1
ATOM 674 O O . TYR A 1 83 ? 0.501 2.460 -16.919 1.00 96.38 83 TYR A O 1
ATOM 682 N N . LYS A 1 84 ? 2.521 1.537 -17.260 1.00 95.62 84 LYS A N 1
ATOM 683 C CA . LYS A 1 84 ? 2.083 0.150 -17.122 1.00 95.62 84 LYS A CA 1
ATOM 684 C C . LYS A 1 84 ? 2.884 -0.535 -16.029 1.00 95.62 84 LYS A C 1
ATOM 686 O O . LYS A 1 84 ? 4.101 -0.647 -16.150 1.00 95.62 84 LYS A O 1
ATOM 691 N N . LEU A 1 85 ? 2.200 -1.003 -14.988 1.00 95.25 85 LEU A N 1
ATOM 692 C CA . LEU A 1 85 ? 2.807 -1.808 -13.931 1.00 95.25 85 LEU A CA 1
ATOM 693 C C . LEU A 1 85 ? 3.254 -3.156 -14.515 1.00 95.25 85 LEU A C 1
ATOM 695 O O . LEU A 1 85 ? 2.455 -3.862 -15.133 1.00 95.25 85 LEU A O 1
ATOM 699 N N . ILE A 1 86 ? 4.529 -3.502 -14.343 1.00 95.62 86 ILE A N 1
ATOM 700 C CA . ILE A 1 86 ? 5.116 -4.761 -14.830 1.00 95.62 86 ILE A CA 1
ATOM 701 C C . ILE A 1 86 ? 5.585 -5.673 -13.698 1.00 95.62 86 ILE A C 1
ATOM 703 O O . ILE A 1 86 ? 5.652 -6.892 -13.883 1.00 95.62 86 ILE A O 1
ATOM 707 N N . ASP A 1 87 ? 5.897 -5.117 -12.529 1.00 95.31 87 ASP A N 1
ATOM 708 C CA . ASP A 1 87 ? 6.205 -5.895 -11.335 1.00 95.31 87 ASP A CA 1
ATOM 709 C C . ASP A 1 87 ? 5.947 -5.113 -10.049 1.00 95.31 87 ASP A C 1
ATOM 711 O O . ASP A 1 87 ? 5.855 -3.888 -10.066 1.00 95.31 87 ASP A O 1
ATOM 715 N N . VAL A 1 88 ? 5.869 -5.830 -8.932 1.00 94.25 88 VAL A N 1
ATOM 716 C CA . VAL A 1 88 ? 5.802 -5.253 -7.588 1.00 94.25 88 VAL A CA 1
ATOM 717 C C . VAL A 1 88 ? 6.929 -5.829 -6.737 1.00 94.25 88 VAL A C 1
ATOM 719 O O . VAL A 1 88 ? 7.132 -7.045 -6.667 1.00 94.25 88 VAL A O 1
ATOM 722 N N . ILE A 1 89 ? 7.681 -4.954 -6.081 1.00 94.56 89 ILE A N 1
ATOM 723 C CA . ILE A 1 89 ? 8.652 -5.307 -5.051 1.00 94.56 89 ILE A CA 1
ATOM 724 C C . ILE A 1 89 ? 7.954 -5.166 -3.707 1.00 94.56 89 ILE A C 1
ATOM 726 O O . ILE A 1 89 ? 7.688 -4.059 -3.241 1.00 94.56 89 ILE A O 1
ATOM 730 N N . GLU A 1 90 ? 7.627 -6.308 -3.114 1.00 92.69 90 GLU A N 1
ATOM 731 C CA . GLU A 1 90 ? 6.982 -6.365 -1.810 1.00 92.69 90 GLU A CA 1
ATOM 732 C C . GLU A 1 90 ? 8.008 -6.033 -0.729 1.00 92.69 90 GLU A C 1
ATOM 734 O O . GLU A 1 90 ? 8.999 -6.744 -0.556 1.00 92.69 90 GLU A O 1
ATOM 739 N N . ILE A 1 91 ? 7.773 -4.930 -0.027 1.00 93.56 91 ILE A N 1
ATOM 740 C CA . ILE A 1 91 ? 8.571 -4.503 1.124 1.00 93.56 91 ILE A CA 1
ATOM 741 C C . ILE A 1 91 ? 7.946 -5.060 2.403 1.00 93.56 91 ILE A C 1
ATOM 743 O O . ILE A 1 91 ? 8.655 -5.442 3.334 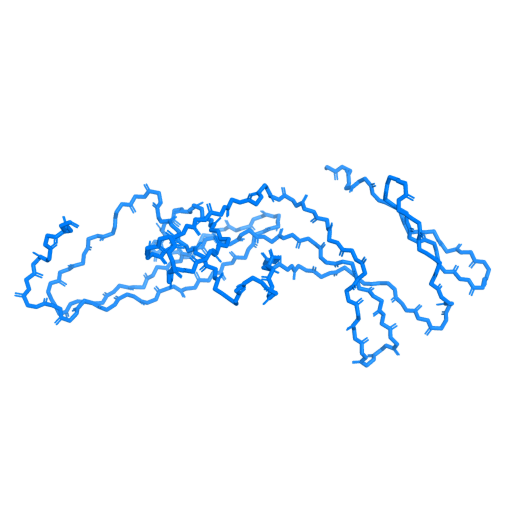1.00 93.56 91 ILE A O 1
ATOM 747 N N . TYR A 1 92 ? 6.614 -5.138 2.432 1.00 91.38 92 TYR A N 1
ATOM 748 C CA . TYR A 1 92 ? 5.846 -5.599 3.581 1.00 91.38 92 TYR A CA 1
ATOM 749 C C . TYR A 1 92 ? 5.029 -6.840 3.232 1.00 91.38 92 TYR A C 1
ATOM 751 O O . TYR A 1 92 ? 4.390 -6.912 2.184 1.00 91.38 92 TYR A O 1
ATOM 759 N N . ALA A 1 93 ? 4.983 -7.801 4.157 1.00 91.00 93 ALA A N 1
ATOM 760 C CA . ALA A 1 93 ? 4.126 -8.971 4.014 1.00 91.00 93 ALA A CA 1
ATOM 761 C C . ALA A 1 93 ? 2.647 -8.557 3.932 1.00 91.00 93 ALA A C 1
ATOM 763 O O . ALA A 1 93 ? 2.143 -7.806 4.773 1.00 91.00 93 ALA A O 1
ATOM 764 N N . LYS A 1 94 ? 1.940 -9.083 2.932 1.00 92.00 94 LYS A N 1
ATOM 765 C CA . LYS A 1 94 ? 0.521 -8.799 2.705 1.00 92.00 94 LYS A CA 1
ATOM 766 C C . LYS A 1 94 ? -0.341 -9.696 3.586 1.00 92.00 94 LYS A C 1
ATOM 768 O O . LYS A 1 94 ? -0.259 -10.918 3.500 1.00 92.00 94 LYS A O 1
ATOM 773 N N . LYS A 1 95 ? -1.181 -9.087 4.423 1.00 93.12 95 LYS A N 1
ATOM 774 C CA . LYS A 1 95 ? -2.171 -9.784 5.254 1.00 93.12 95 LYS A CA 1
ATOM 775 C C . LYS A 1 95 ? -3.571 -9.428 4.778 1.00 93.12 95 LYS A C 1
ATOM 777 O O . LYS A 1 95 ? -3.810 -8.285 4.393 1.00 93.12 95 LYS A O 1
ATOM 782 N N . TYR A 1 96 ? -4.473 -10.403 4.814 1.00 93.62 96 TYR A N 1
ATOM 783 C CA . TYR A 1 96 ? -5.845 -10.259 4.335 1.00 93.62 96 TYR A CA 1
ATOM 784 C C . TYR A 1 96 ? -6.841 -10.610 5.435 1.00 93.62 96 TYR A C 1
ATOM 786 O O . TYR A 1 96 ? -6.564 -11.466 6.276 1.00 93.62 96 TYR A O 1
ATOM 794 N N . ALA A 1 97 ? -7.985 -9.939 5.416 1.00 93.44 97 ALA A N 1
ATOM 795 C CA . ALA A 1 97 ? -9.114 -10.196 6.298 1.00 93.44 97 ALA A CA 1
ATOM 796 C C . ALA A 1 97 ? -10.408 -10.267 5.479 1.00 93.44 97 ALA A C 1
ATOM 798 O O . ALA A 1 97 ? -10.471 -9.734 4.372 1.00 93.44 97 ALA A O 1
ATOM 799 N N . LEU A 1 98 ? -11.419 -10.935 6.035 1.00 94.44 98 LEU A N 1
ATOM 800 C CA . LEU A 1 98 ? -12.781 -10.976 5.508 1.00 94.44 98 LEU A CA 1
ATOM 801 C C . LEU A 1 98 ? -13.659 -10.063 6.368 1.00 94.44 98 LEU A C 1
ATOM 803 O O . LEU A 1 98 ? -13.741 -10.261 7.580 1.00 94.44 98 LEU A O 1
ATOM 807 N N . TYR A 1 99 ? -14.315 -9.085 5.748 1.00 90.88 99 TYR A N 1
ATOM 808 C CA . TYR A 1 99 ? -15.343 -8.267 6.389 1.00 90.88 99 TYR A CA 1
ATOM 809 C C . TYR A 1 99 ? -16.719 -8.749 5.939 1.00 90.88 99 TYR A C 1
ATOM 811 O O . TYR A 1 99 ? -17.032 -8.672 4.755 1.00 90.88 99 TYR A O 1
ATOM 819 N N . GLY A 1 100 ? -17.531 -9.239 6.875 1.00 92.19 100 GLY A N 1
ATOM 820 C CA . GLY A 1 100 ? -18.843 -9.827 6.596 1.00 92.19 100 GLY A CA 1
ATOM 821 C C . GLY A 1 100 ? -18.845 -11.356 6.660 1.00 92.19 100 GLY A C 1
ATOM 822 O O . GLY A 1 100 ? -17.959 -11.976 7.249 1.00 92.19 100 GLY A O 1
ATOM 823 N N . THR A 1 101 ? -19.880 -11.971 6.088 1.00 92.81 101 THR A N 1
ATOM 824 C CA . THR A 1 101 ? -20.042 -13.433 6.076 1.00 92.81 101 THR A CA 1
ATOM 825 C C . THR A 1 101 ? -19.181 -14.081 4.990 1.00 92.81 101 THR A C 1
ATOM 827 O O . THR A 1 101 ? -18.701 -13.420 4.076 1.00 92.81 101 THR A O 1
ATOM 830 N N . ILE A 1 102 ? -19.009 -15.403 5.047 1.00 88.94 102 ILE A N 1
ATOM 831 C CA . ILE A 1 102 ? -18.240 -16.151 4.035 1.00 88.94 102 ILE A CA 1
ATOM 832 C C . ILE A 1 102 ? -18.862 -16.025 2.628 1.00 88.94 102 ILE A C 1
ATOM 834 O O . ILE A 1 102 ? -18.133 -16.084 1.643 1.00 88.94 102 ILE A O 1
ATOM 838 N N . GLY A 1 103 ? -20.187 -15.855 2.528 1.00 89.81 103 GLY A N 1
ATOM 839 C CA . GLY A 1 103 ? -20.900 -15.807 1.245 1.00 89.81 103 GLY A CA 1
ATOM 840 C C . GLY A 1 103 ? -20.989 -14.420 0.602 1.00 89.81 103 GLY A C 1
ATOM 841 O O . GLY A 1 103 ? -21.041 -14.334 -0.620 1.00 89.81 103 GLY A O 1
ATOM 842 N N . GLU A 1 104 ? -21.005 -13.353 1.404 1.00 91.94 104 GLU A N 1
ATOM 843 C CA . GLU A 1 104 ? -21.276 -11.980 0.931 1.00 91.94 104 GLU A CA 1
ATOM 844 C C . GLU A 1 104 ? -20.229 -10.959 1.398 1.00 91.94 104 GLU A C 1
ATOM 846 O O . GLU A 1 104 ? -20.335 -9.768 1.111 1.00 91.94 104 GLU A O 1
ATOM 851 N N . GLY A 1 105 ? -19.230 -11.403 2.158 1.00 91.19 105 GLY A N 1
ATOM 852 C CA . GLY A 1 105 ? -18.199 -10.535 2.698 1.00 91.19 105 GLY A CA 1
ATOM 853 C C . GLY A 1 105 ? -17.170 -10.097 1.660 1.00 91.19 105 GLY A C 1
ATOM 854 O O . GLY A 1 105 ? -17.050 -10.655 0.570 1.00 91.19 105 GLY A O 1
ATOM 855 N N . VAL A 1 106 ? -16.376 -9.099 2.037 1.00 92.50 106 VAL A N 1
ATOM 856 C CA . VAL A 1 106 ? -15.298 -8.558 1.211 1.00 92.50 106 VAL A CA 1
ATOM 857 C C . VAL A 1 106 ? -13.956 -8.984 1.785 1.00 92.50 106 VAL A C 1
ATOM 859 O O . VAL A 1 106 ? -13.679 -8.768 2.965 1.00 92.50 106 VAL A O 1
ATOM 862 N N . ILE A 1 107 ? -13.109 -9.586 0.950 1.00 93.81 107 ILE A N 1
ATOM 863 C CA . ILE A 1 107 ? -11.715 -9.872 1.296 1.00 93.81 107 ILE A CA 1
ATOM 864 C C . ILE A 1 107 ? -10.883 -8.643 0.953 1.00 93.81 107 ILE A C 1
ATOM 866 O O . ILE A 1 107 ? -10.910 -8.197 -0.187 1.00 93.81 107 ILE A O 1
ATOM 870 N N . TYR A 1 108 ? -10.110 -8.124 1.903 1.00 93.88 108 TYR A N 1
ATOM 871 C CA . TYR A 1 108 ? -9.276 -6.936 1.708 1.00 93.88 108 TYR A CA 1
ATOM 872 C C . TYR A 1 108 ? -7.901 -7.105 2.344 1.00 93.88 108 TYR A C 1
ATOM 874 O O . TYR A 1 108 ? -7.739 -7.797 3.355 1.00 93.88 108 TYR A O 1
ATOM 882 N N . ARG A 1 109 ? -6.890 -6.458 1.750 1.00 94.75 109 ARG A N 1
ATOM 883 C CA . ARG A 1 109 ? -5.569 -6.320 2.377 1.00 94.75 109 ARG A CA 1
ATOM 884 C C . ARG A 1 109 ? -5.714 -5.382 3.568 1.00 94.75 109 ARG A C 1
ATOM 886 O O . ARG A 1 109 ? -6.330 -4.329 3.432 1.00 94.75 109 ARG A O 1
ATOM 893 N N . TYR A 1 110 ? -5.107 -5.718 4.700 1.00 95.31 110 TYR A N 1
ATOM 894 C CA . TYR A 1 110 ? -5.066 -4.828 5.854 1.00 95.31 110 TYR A CA 1
ATOM 895 C C . TYR A 1 110 ? -3.644 -4.579 6.353 1.00 95.31 110 TYR A C 1
ATOM 897 O O . TYR A 1 110 ? -2.724 -5.375 6.138 1.00 95.31 110 TYR A O 1
ATOM 905 N N . TRP A 1 111 ? -3.486 -3.465 7.057 1.00 95.94 111 TRP A N 1
ATOM 906 C CA . TRP A 1 111 ? -2.270 -3.086 7.753 1.00 95.94 111 TRP A CA 1
ATOM 907 C C . TRP A 1 111 ? -2.572 -2.698 9.190 1.00 95.94 111 TRP A C 1
ATOM 909 O O . TRP A 1 111 ? -3.521 -1.961 9.457 1.00 95.94 111 TRP A O 1
ATOM 919 N N . LYS A 1 112 ? -1.751 -3.205 10.111 1.00 95.81 112 LYS A N 1
ATOM 920 C CA . LYS A 1 112 ? -1.838 -2.858 11.525 1.00 95.81 112 LYS A CA 1
ATOM 921 C C . LYS A 1 112 ? -0.884 -1.700 11.813 1.00 95.81 112 LYS A C 1
ATOM 923 O O . LYS A 1 112 ? 0.292 -1.790 11.475 1.00 95.81 112 LYS A O 1
ATOM 928 N N . THR A 1 113 ? -1.386 -0.611 12.386 1.00 95.31 113 THR A N 1
ATOM 929 C CA . THR A 1 113 ? -0.615 0.618 12.643 1.00 95.31 113 THR A CA 1
ATOM 930 C C . THR A 1 113 ? -1.027 1.263 13.958 1.00 95.31 113 THR A C 1
ATOM 932 O O . THR A 1 113 ? -2.157 1.117 14.419 1.00 95.31 113 THR A O 1
ATOM 935 N N . ASN A 1 114 ? -0.119 2.030 14.555 1.00 95.62 114 ASN A N 1
ATOM 936 C CA . ASN A 1 114 ? -0.476 2.956 15.623 1.00 95.62 114 ASN A CA 1
ATOM 937 C C . ASN A 1 114 ? -1.228 4.169 15.054 1.00 95.62 114 ASN A C 1
ATOM 939 O O . ASN A 1 114 ? -1.035 4.538 13.890 1.00 95.62 114 ASN A O 1
ATOM 943 N N . ALA A 1 115 ? -2.059 4.775 15.900 1.00 95.75 115 ALA A N 1
ATOM 944 C CA . ALA A 1 115 ? -2.670 6.077 15.678 1.00 95.75 115 ALA A CA 1
ATOM 945 C C . ALA A 1 115 ? -1.858 7.138 16.425 1.00 95.75 115 ALA A C 1
ATOM 947 O O . ALA A 1 115 ? -1.580 6.981 17.615 1.00 95.75 115 ALA A O 1
ATOM 948 N N . PHE A 1 116 ? -1.466 8.199 15.728 1.00 95.69 116 PHE A N 1
ATOM 949 C CA . PHE A 1 116 ? -0.653 9.273 16.285 1.00 95.69 116 PHE A CA 1
ATOM 950 C C . PHE A 1 116 ? -1.482 10.565 16.363 1.00 95.69 116 PHE A C 1
ATOM 952 O O . PHE A 1 116 ? -2.127 10.917 15.373 1.00 95.69 116 PHE A O 1
ATOM 959 N N . PRO A 1 117 ? -1.480 11.284 17.501 1.00 93.06 117 PRO A N 1
ATOM 960 C CA . PRO A 1 117 ? -2.181 12.567 17.620 1.00 93.06 117 PRO A CA 1
ATOM 961 C C . PRO A 1 117 ? -1.496 13.680 16.812 1.00 93.06 117 PRO A C 1
ATOM 963 O O . PRO A 1 117 ? -2.139 14.634 16.387 1.00 93.06 117 PRO A O 1
ATOM 966 N N . GLU A 1 118 ? -0.196 13.535 16.562 1.00 95.62 118 GLU A N 1
ATOM 967 C CA . GLU A 1 118 ? 0.621 14.450 15.768 1.00 95.62 118 GLU A CA 1
ATOM 968 C C . GLU A 1 118 ? 1.276 13.694 14.609 1.00 95.62 118 GLU A C 1
ATOM 970 O O . GLU A 1 118 ? 1.444 12.472 14.667 1.00 95.62 118 GLU A O 1
ATOM 975 N N . GLN A 1 119 ? 1.651 14.413 13.548 1.00 96.12 119 GLN A N 1
ATOM 976 C CA . GLN A 1 119 ? 2.266 13.810 12.370 1.00 96.12 119 GLN A CA 1
ATOM 977 C C . GLN A 1 119 ? 3.596 13.132 12.748 1.00 96.12 119 GLN A C 1
ATOM 979 O O . GLN A 1 119 ? 4.536 13.821 13.154 1.00 96.12 119 GLN A O 1
ATOM 984 N N . PRO A 1 120 ? 3.726 11.800 12.598 1.00 94.31 120 PRO A N 1
ATOM 985 C CA . PRO A 1 120 ? 4.959 11.118 12.949 1.00 94.31 120 PRO A CA 1
ATOM 986 C C . PRO A 1 120 ? 6.042 11.387 11.902 1.00 94.31 120 PRO A C 1
ATOM 988 O O . PRO A 1 120 ? 5.760 11.594 10.721 1.00 94.31 120 PRO A O 1
ATOM 991 N N . ILE A 1 121 ? 7.306 11.287 12.313 1.00 91.56 121 ILE A N 1
ATOM 992 C CA . ILE A 1 121 ? 8.417 11.212 11.362 1.00 91.56 121 ILE A CA 1
ATOM 993 C C . ILE A 1 121 ? 8.379 9.839 10.687 1.00 91.56 121 ILE A C 1
ATOM 995 O O . ILE A 1 121 ? 8.185 8.795 11.329 1.00 91.56 121 ILE A O 1
ATOM 999 N N . VAL A 1 122 ? 8.570 9.850 9.374 1.00 87.12 122 VAL A N 1
ATOM 1000 C CA . VAL A 1 122 ? 8.571 8.647 8.551 1.00 87.12 122 VAL A CA 1
ATOM 1001 C C . VAL A 1 122 ? 9.902 8.520 7.837 1.00 87.12 122 VAL A C 1
ATOM 1003 O O . VAL A 1 122 ? 10.430 9.494 7.303 1.00 87.12 122 VAL A O 1
ATOM 1006 N N . SER A 1 123 ? 10.452 7.312 7.861 1.00 79.38 123 SER A N 1
ATOM 1007 C CA . SER A 1 123 ? 11.650 6.935 7.126 1.00 79.38 123 SER A CA 1
ATOM 1008 C C . SER A 1 123 ? 11.387 5.626 6.387 1.00 79.38 123 SER A C 1
ATOM 1010 O O . SER A 1 123 ? 10.731 4.724 6.904 1.00 79.38 123 SER A O 1
ATOM 1012 N N . GLY A 1 124 ? 11.894 5.520 5.160 1.00 85.38 124 GLY A N 1
ATOM 1013 C CA . GLY A 1 124 ? 11.703 4.332 4.330 1.00 85.38 124 GLY A CA 1
ATOM 1014 C C . GLY A 1 124 ? 10.380 4.324 3.562 1.00 85.38 124 GLY A C 1
ATOM 1015 O O . GLY A 1 124 ? 9.897 5.368 3.130 1.00 85.38 124 GLY A O 1
ATOM 1016 N N . ASN A 1 125 ? 9.831 3.126 3.350 1.00 92.19 125 ASN A N 1
ATOM 1017 C CA . ASN A 1 125 ? 8.712 2.880 2.439 1.00 92.19 125 ASN A CA 1
ATOM 1018 C C . ASN A 1 125 ? 7.359 2.953 3.161 1.00 92.19 125 ASN A C 1
ATOM 1020 O O . ASN A 1 125 ? 6.548 2.036 3.100 1.00 92.19 125 ASN A O 1
ATOM 1024 N N . GLU A 1 126 ? 7.112 4.048 3.867 1.00 94.81 126 GLU A N 1
ATOM 1025 C CA . GLU A 1 126 ? 5.840 4.300 4.539 1.00 94.81 126 GLU A CA 1
ATOM 1026 C C . GLU A 1 126 ? 5.264 5.641 4.069 1.00 94.81 126 GLU A C 1
ATOM 1028 O O . GLU A 1 126 ? 6.002 6.595 3.821 1.00 94.81 126 GLU A O 1
ATOM 1033 N N . ALA A 1 127 ? 3.940 5.731 3.962 1.00 94.62 127 ALA A N 1
ATOM 1034 C CA . ALA A 1 127 ? 3.228 6.993 3.757 1.00 94.62 127 ALA A CA 1
ATOM 1035 C C . ALA A 1 127 ? 2.509 7.411 5.040 1.00 94.62 127 ALA A C 1
ATOM 1037 O O . ALA A 1 127 ? 2.157 6.570 5.865 1.00 94.62 127 ALA A O 1
ATOM 1038 N N . ILE A 1 128 ? 2.244 8.709 5.182 1.00 96.12 128 ILE A N 1
ATOM 1039 C CA . ILE A 1 128 ? 1.357 9.231 6.223 1.00 96.12 128 ILE A CA 1
ATOM 1040 C C . ILE A 1 128 ? 0.017 9.550 5.583 1.00 96.12 128 ILE A C 1
ATOM 1042 O O . ILE A 1 128 ? -0.027 10.225 4.555 1.00 96.12 128 ILE A O 1
ATOM 1046 N N . THR A 1 129 ? -1.066 9.117 6.218 1.00 94.94 129 THR A N 1
ATOM 1047 C CA . THR A 1 129 ? -2.403 9.635 5.926 1.00 94.94 129 THR A CA 1
ATOM 1048 C C . THR A 1 129 ? -3.080 10.110 7.207 1.00 94.94 129 THR A C 1
ATOM 1050 O O . THR A 1 129 ? -2.705 9.698 8.309 1.00 94.94 129 THR A O 1
ATOM 1053 N N . VAL A 1 130 ? -4.064 10.991 7.050 1.00 96.38 130 VAL A N 1
ATOM 1054 C CA . VAL A 1 130 ? -4.909 11.493 8.135 1.00 96.38 130 VAL A CA 1
ATOM 1055 C C . VAL A 1 130 ? -6.243 10.771 8.070 1.00 96.38 130 VAL A C 1
ATOM 1057 O O . VAL A 1 130 ? -6.845 10.667 7.003 1.00 96.38 130 VAL A O 1
ATOM 1060 N N . ILE A 1 131 ? -6.706 10.285 9.216 1.00 94.88 131 ILE A N 1
ATOM 1061 C CA . ILE A 1 131 ? -8.047 9.730 9.374 1.00 94.88 131 ILE A CA 1
ATOM 1062 C C . ILE A 1 131 ? -8.827 10.670 10.284 1.00 94.88 131 ILE A C 1
ATOM 1064 O O . ILE A 1 131 ? -8.372 11.013 11.376 1.00 94.88 131 ILE A O 1
ATOM 1068 N N . GLU A 1 132 ? -10.004 11.073 9.824 1.00 94.44 132 GLU A N 1
ATOM 1069 C CA . GLU A 1 132 ? -10.994 11.793 10.616 1.00 94.44 132 GLU A CA 1
ATOM 1070 C C . GLU A 1 132 ? -12.070 10.797 11.046 1.00 94.44 132 GLU A C 1
ATOM 1072 O O . GLU A 1 132 ? -12.685 10.130 10.210 1.00 94.44 132 GLU A O 1
ATOM 1077 N N . ILE A 1 133 ? -12.258 10.655 12.356 1.00 90.75 133 ILE A N 1
ATOM 1078 C CA . ILE A 1 133 ? -13.264 9.766 12.934 1.00 90.75 133 ILE A CA 1
ATOM 1079 C C . ILE A 1 133 ? -14.279 10.637 13.660 1.00 90.75 133 ILE A C 1
ATOM 1081 O O . ILE A 1 133 ? -13.918 11.389 14.562 1.00 90.75 133 ILE A O 1
ATOM 1085 N N . ILE A 1 134 ? -15.546 10.517 13.267 1.00 89.81 134 ILE A N 1
ATOM 1086 C CA . ILE A 1 134 ? -16.651 11.310 13.810 1.00 89.81 134 ILE A CA 1
ATOM 1087 C C . ILE A 1 134 ? -17.608 10.356 14.518 1.00 89.81 134 ILE A C 1
ATOM 1089 O O . ILE A 1 134 ? -18.235 9.512 13.870 1.00 89.81 134 ILE A O 1
ATOM 1093 N N . ASN A 1 135 ? -17.733 10.492 15.837 1.00 87.62 135 ASN A N 1
ATOM 1094 C CA . ASN A 1 135 ? -18.718 9.747 16.605 1.00 87.62 135 ASN A CA 1
ATOM 1095 C C . ASN A 1 135 ? -20.026 10.543 16.685 1.00 87.62 135 ASN A C 1
ATOM 1097 O O . ASN A 1 135 ? -20.111 11.526 17.409 1.00 87.62 135 ASN A O 1
ATOM 1101 N N . LYS A 1 136 ? -21.049 10.092 15.952 1.00 86.19 136 LYS A N 1
ATOM 1102 C CA . LYS A 1 136 ? -22.413 10.656 15.999 1.00 86.19 136 LYS A CA 1
ATOM 1103 C C . LYS A 1 136 ? -23.369 9.846 16.879 1.00 86.19 136 LYS A C 1
ATOM 1105 O O . LYS A 1 136 ? -24.582 10.029 16.798 1.00 86.19 136 LYS A O 1
ATOM 1110 N N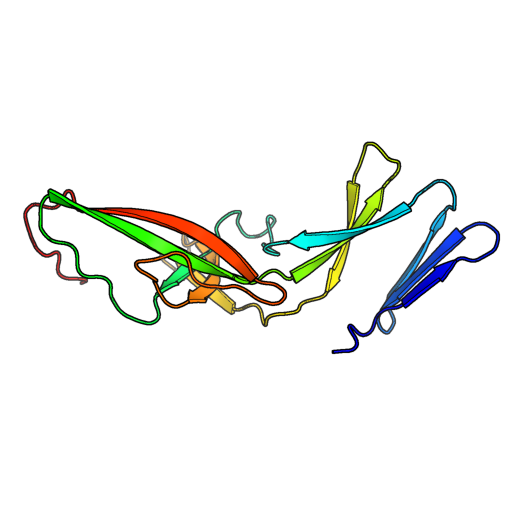 . ALA A 1 137 ? -22.861 8.859 17.615 1.00 78.94 137 ALA A N 1
ATOM 1111 C CA . ALA A 1 137 ? -23.692 8.019 18.460 1.00 78.94 137 ALA A CA 1
ATOM 1112 C C . ALA A 1 137 ? -23.900 8.687 19.822 1.00 78.94 137 ALA A C 1
ATOM 1114 O O . ALA A 1 137 ? -22.932 9.041 20.491 1.00 78.94 137 ALA A O 1
ATOM 1115 N N . GLY A 1 138 ? -25.161 8.750 20.261 1.00 67.06 138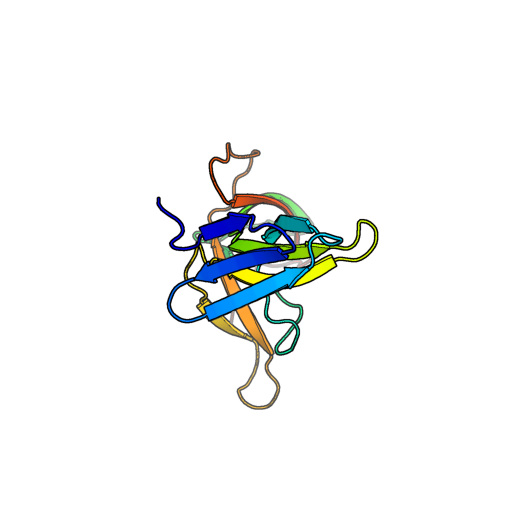 GLY A N 1
ATOM 1116 C CA . GLY A 1 138 ? -25.550 9.256 21.583 1.00 67.06 138 GLY A CA 1
ATOM 1117 C C . GLY A 1 138 ? -25.268 8.299 22.753 1.00 67.06 138 GLY A C 1
ATOM 1118 O O . GLY A 1 138 ? -25.906 8.365 23.798 1.00 67.06 138 GLY A O 1
ATOM 1119 N N . SER A 1 139 ? -24.422 7.286 22.538 1.00 61.66 139 SER A N 1
ATOM 1120 C CA . SER A 1 139 ? -24.043 6.300 23.553 1.00 61.66 139 SER A CA 1
ATOM 1121 C C . SER A 1 139 ? -22.749 5.587 23.163 1.00 61.66 139 SER A C 1
ATOM 1123 O O . SER A 1 139 ? -22.397 5.508 21.983 1.00 61.66 139 SER A O 1
ATOM 1125 N N . ILE A 1 140 ? -22.054 5.022 24.153 1.00 59.25 140 ILE A N 1
ATOM 1126 C CA . ILE A 1 140 ? -20.951 4.089 23.908 1.00 59.25 140 ILE A CA 1
ATOM 1127 C C . ILE A 1 140 ? -21.569 2.813 23.327 1.00 59.25 140 ILE A C 1
ATOM 1129 O O . ILE A 1 140 ? -22.185 2.030 24.050 1.00 59.25 140 ILE A O 1
ATOM 1133 N N . GLY A 1 141 ? -21.433 2.611 22.017 1.00 52.00 141 GLY A N 1
ATOM 1134 C CA . GLY A 1 141 ? -21.821 1.352 21.390 1.00 52.00 141 GLY A CA 1
ATOM 1135 C C . GLY A 1 141 ? -21.017 0.200 21.996 1.00 52.00 141 GLY A C 1
ATOM 1136 O O . GLY A 1 141 ? -19.788 0.253 22.041 1.00 52.00 141 GLY A O 1
ATOM 1137 N N . SER A 1 142 ? -21.700 -0.845 22.466 1.00 39.53 142 SER A N 1
ATOM 1138 C CA . SER A 1 142 ? -21.048 -2.129 22.720 1.00 39.53 142 SER A CA 1
ATOM 1139 C C . SER A 1 142 ? -20.802 -2.802 21.372 1.00 39.53 142 SER A C 1
ATOM 1141 O O . SER A 1 142 ? -21.714 -2.926 20.555 1.00 39.53 142 SER A O 1
ATOM 1143 N N . VAL A 1 143 ? -19.558 -3.205 21.115 1.00 39.00 143 VAL A N 1
ATOM 1144 C CA . VAL A 1 143 ? -19.274 -4.132 20.018 1.00 39.00 143 VAL A CA 1
ATOM 1145 C C . VAL A 1 143 ? -19.874 -5.467 20.457 1.00 39.00 143 VAL A C 1
ATOM 1147 O O . VAL A 1 143 ? -19.408 -6.048 21.438 1.00 39.00 143 VAL A O 1
ATOM 1150 N N . SER A 1 144 ? -20.968 -5.864 19.807 1.00 34.91 144 SER A N 1
ATOM 1151 C CA . SER A 1 144 ? -21.563 -7.200 19.957 1.00 3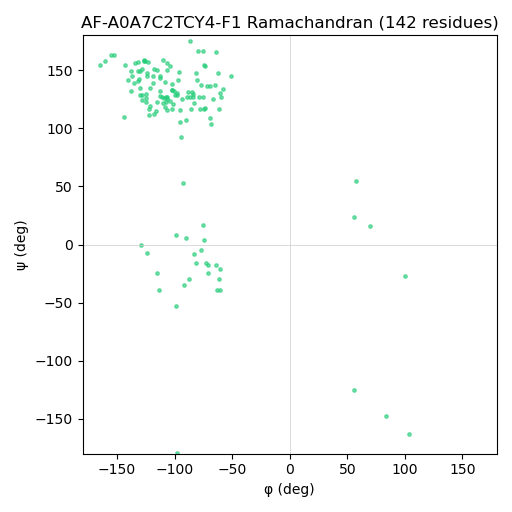4.91 144 SER A CA 1
ATOM 1152 C C . SER A 1 144 ? -20.875 -8.201 19.043 1.00 34.91 144 SER A C 1
ATOM 1154 O O . SER A 1 144 ? -20.369 -7.768 17.981 1.00 34.91 144 SER A O 1
#

Solvent-accessible surface area (backbone atoms only — not comparable to full-atom values): 9045 Å² total; per-residue (Å²): 132,85,85,66,60,52,78,46,81,56,100,66,27,33,37,42,37,42,85,89,50,72,47,81,41,56,59,86,43,43,81,47,79,42,81,30,73,78,71,57,65,92,72,30,87,56,73,43,82,40,63,73,60,90,84,87,73,55,68,75,32,70,50,65,32,27,35,65,41,69,28,24,38,34,35,27,41,27,74,86,84,54,78,43,82,77,48,72,47,78,73,63,89,87,42,73,50,72,52,75,52,98,89,78,37,49,57,29,48,45,48,80,28,61,77,30,86,55,84,73,90,79,79,80,60,53,45,80,49,78,49,78,48,74,36,82,44,96,57,89,78,76,90,127

Sequence (144 aa):
MELGYSIIKERDHFVYQKGEKKIKIPSNLTIKEFPILSINEAVTEYFGIVFEQPIYIGEDHEVKIYVKLPLDIGIYVSDGSNYKLIDVIEIYAKKYALYGTIGEGVIYRYWKTNAFPEQPIVSGNEAITVIEIINKAGSIGSVS

pLDDT: mean 90.21, std 10.92, range [34.91, 97.62]

Mean predicted aligned error: 5.99 Å

Radius of gyration: 20.21 Å; Cα contacts (8 Å, |Δi|>4): 264; chains: 1; bounding box: 48×31×52 Å

Secondary structure (DSSP, 8-state):
---SEEEEE-SSEEEEEETTEEEEEETTSEEEEEEE--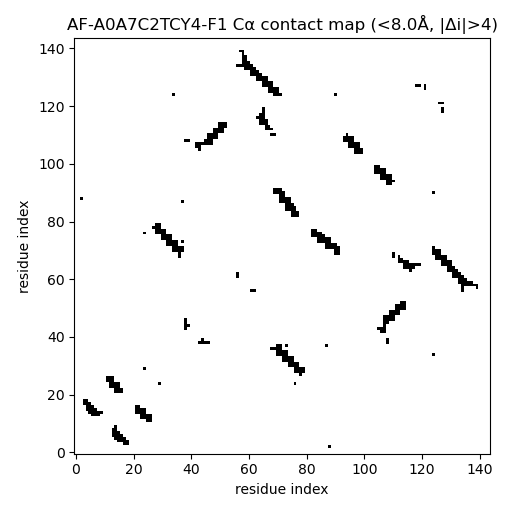--TTT-S-EEEEESS-----TT-EEEEEEEEE-EEEEEEESSS-EEEEEEE-SS--EEEEES-TTT-EEEEEEEE-EESSPPP--SSEEEEEEEEE---SS-----